Protein AF-A0A1Q3JAQ7-F1 (afdb_monomer_lite)

Radius of gyration: 23.06 Å; chains: 1; bounding box: 50×35×58 Å

Structure (mmCIF, N/CA/C/O backbone):
data_AF-A0A1Q3JAQ7-F1
#
_entry.id   AF-A0A1Q3JAQ7-F1
#
loop_
_atom_site.group_PDB
_atom_site.id
_atom_site.type_symbol
_atom_site.label_atom_id
_atom_site.label_alt_id
_atom_site.label_comp_id
_atom_site.label_asym_id
_atom_site.label_entity_id
_atom_site.label_seq_id
_atom_site.pdbx_PDB_ins_code
_atom_site.Cartn_x
_atom_site.Cartn_y
_atom_site.Cartn_z
_atom_site.occupancy
_atom_site.B_iso_or_equiv
_atom_site.auth_seq_id
_atom_site.auth_comp_id
_atom_site.auth_asym_id
_atom_site.auth_atom_id
_atom_site.pdbx_PDB_model_num
ATOM 1 N N . MET A 1 1 ? 9.899 -13.085 -34.367 1.00 44.88 1 MET A N 1
ATOM 2 C CA . MET A 1 1 ? 10.134 -13.928 -33.174 1.00 44.88 1 MET A CA 1
ATOM 3 C C . MET A 1 1 ? 11.023 -15.126 -33.539 1.00 44.88 1 MET A C 1
ATOM 5 O O . MET A 1 1 ? 10.592 -16.255 -33.398 1.00 44.88 1 MET A O 1
ATOM 9 N N . VAL A 1 2 ? 12.237 -14.890 -34.069 1.00 47.84 2 VAL A N 1
ATOM 10 C CA . VAL A 1 2 ? 13.209 -15.965 -34.414 1.00 47.84 2 VAL A CA 1
ATOM 11 C C . VAL A 1 2 ? 14.675 -15.534 -34.204 1.00 47.84 2 VAL A C 1
ATOM 13 O O . VAL A 1 2 ? 15.523 -16.384 -33.979 1.00 47.84 2 VAL A O 1
ATOM 16 N N . ALA A 1 3 ? 15.007 -14.237 -34.157 1.00 47.94 3 ALA A N 1
ATOM 17 C CA . ALA A 1 3 ? 16.412 -13.812 -34.044 1.00 47.94 3 ALA A CA 1
ATOM 18 C C . ALA A 1 3 ? 17.091 -14.096 -32.680 1.00 47.94 3 ALA A C 1
ATOM 20 O O . ALA A 1 3 ? 18.304 -13.972 -32.574 1.00 47.94 3 ALA A O 1
ATOM 21 N N . GLY A 1 4 ? 16.338 -14.464 -31.636 1.00 48.59 4 GLY A N 1
ATOM 22 C CA . GLY A 1 4 ? 16.856 -14.510 -30.260 1.00 48.59 4 GLY A CA 1
ATOM 23 C C . GLY A 1 4 ? 17.236 -15.885 -29.706 1.00 48.59 4 GLY A C 1
ATOM 24 O O . GLY A 1 4 ? 17.819 -15.941 -28.632 1.00 48.59 4 GLY A O 1
ATOM 25 N N . ILE A 1 5 ? 16.911 -16.995 -30.377 1.00 52.22 5 ILE A N 1
ATOM 26 C CA . ILE A 1 5 ? 17.036 -18.334 -29.756 1.00 52.22 5 ILE A CA 1
ATOM 27 C C . ILE A 1 5 ? 18.411 -18.991 -30.005 1.00 52.22 5 ILE A C 1
ATOM 29 O O . ILE A 1 5 ? 18.721 -20.013 -29.405 1.00 52.22 5 ILE A O 1
ATOM 33 N N . ALA A 1 6 ? 19.290 -18.397 -30.818 1.00 54.12 6 ALA A N 1
ATOM 34 C CA . ALA A 1 6 ? 20.540 -19.056 -31.216 1.00 54.12 6 ALA A CA 1
ATOM 35 C C . ALA A 1 6 ? 21.838 -18.422 -30.698 1.00 54.12 6 ALA A C 1
ATOM 37 O O . ALA A 1 6 ? 22.905 -18.976 -30.961 1.00 54.12 6 ALA A O 1
ATOM 38 N N . VAL A 1 7 ? 21.811 -17.285 -29.998 1.00 54.16 7 VAL A N 1
ATOM 39 C CA . VAL A 1 7 ? 23.052 -16.523 -29.831 1.00 54.16 7 VAL A CA 1
ATOM 40 C C . VAL A 1 7 ? 23.633 -16.674 -28.428 1.00 54.16 7 VAL A C 1
ATOM 42 O O . VAL A 1 7 ? 23.190 -16.048 -27.469 1.00 54.16 7 VAL A O 1
ATOM 45 N N . LYS A 1 8 ? 24.676 -17.509 -28.328 1.00 58.06 8 LYS A N 1
ATOM 46 C CA . LYS A 1 8 ? 25.718 -17.421 -27.293 1.00 58.06 8 LYS A CA 1
ATOM 47 C C . LYS A 1 8 ? 26.468 -16.088 -27.469 1.00 58.06 8 LYS A C 1
ATOM 49 O O . LYS A 1 8 ? 27.626 -16.090 -27.875 1.00 58.06 8 LYS A O 1
ATOM 54 N N . LEU A 1 9 ? 25.789 -14.959 -27.262 1.00 57.84 9 LEU A N 1
ATOM 55 C CA . LEU A 1 9 ? 26.419 -13.640 -27.320 1.00 57.84 9 LEU A CA 1
ATOM 56 C C . LEU A 1 9 ? 27.243 -13.442 -26.051 1.00 57.84 9 LEU A C 1
ATOM 58 O O . LEU A 1 9 ? 26.731 -13.703 -24.955 1.00 57.84 9 LEU A O 1
ATOM 62 N N . PRO A 1 10 ? 28.494 -12.985 -26.171 1.00 66.56 10 PRO A N 1
ATOM 63 C CA . PRO A 1 10 ? 29.236 -12.513 -25.020 1.00 66.56 10 PRO A CA 1
ATOM 64 C C . PRO A 1 10 ? 28.526 -11.264 -24.449 1.00 66.56 10 PRO A C 1
ATOM 66 O O . PRO A 1 10 ? 27.789 -10.560 -25.149 1.00 66.56 10 PRO A O 1
ATOM 69 N N . LEU A 1 11 ? 28.630 -11.055 -23.130 1.00 65.81 11 LEU A N 1
ATOM 70 C CA . LEU A 1 11 ? 27.818 -10.067 -22.396 1.00 65.81 11 LEU A CA 1
ATOM 71 C C . LEU A 1 11 ? 27.933 -8.648 -22.985 1.00 65.81 11 LEU A C 1
ATOM 73 O O . LEU A 1 11 ? 26.958 -7.902 -22.997 1.00 65.81 11 LEU A O 1
ATOM 77 N N . ASP A 1 12 ? 29.098 -8.291 -23.512 1.00 72.94 12 ASP A N 1
ATOM 78 C CA . ASP A 1 12 ? 29.403 -7.028 -24.187 1.00 72.94 12 ASP A CA 1
ATOM 79 C C . ASP A 1 12 ? 28.537 -6.771 -25.431 1.00 72.94 12 ASP A C 1
ATOM 81 O O . ASP A 1 12 ? 28.032 -5.661 -25.627 1.00 72.94 12 ASP A O 1
ATOM 85 N N . GLU A 1 13 ? 28.291 -7.796 -26.241 1.00 68.75 13 GLU A N 1
ATOM 86 C CA . GLU A 1 13 ? 27.507 -7.676 -27.473 1.00 68.75 13 GLU A CA 1
ATOM 87 C C . GLU A 1 13 ? 25.996 -7.599 -27.171 1.00 68.75 13 GLU A C 1
ATOM 89 O O . GLU A 1 13 ? 25.231 -6.912 -27.857 1.00 68.75 13 GLU A O 1
ATOM 94 N N . PHE A 1 14 ? 25.566 -8.198 -26.055 1.00 70.50 14 PHE A N 1
ATOM 95 C CA . PHE A 1 14 ? 24.215 -8.042 -25.512 1.00 70.50 14 PHE A CA 1
ATOM 96 C C . PHE A 1 14 ? 23.955 -6.611 -25.004 1.00 70.50 14 PHE A C 1
ATOM 98 O O . PHE A 1 14 ? 22.935 -6.004 -25.350 1.00 70.50 14 PHE A O 1
ATOM 105 N N . PHE A 1 15 ? 24.884 -6.033 -24.234 1.00 76.44 15 PHE A N 1
ATOM 106 C CA . PHE A 1 15 ? 24.753 -4.666 -23.707 1.00 76.44 15 PHE A CA 1
ATOM 107 C C . PHE A 1 15 ? 24.802 -3.580 -24.787 1.00 76.44 15 PHE A C 1
ATOM 109 O O . PHE A 1 15 ? 24.231 -2.511 -24.595 1.00 76.44 15 PHE A O 1
ATOM 116 N N . THR A 1 16 ? 25.448 -3.831 -25.922 1.00 76.44 16 THR A N 1
ATOM 117 C CA . THR A 1 16 ? 25.558 -2.852 -27.016 1.00 76.44 16 THR A CA 1
ATOM 118 C C . THR A 1 16 ? 24.448 -2.986 -28.055 1.00 76.44 16 THR A C 1
ATOM 120 O O . THR A 1 16 ? 24.049 -1.986 -28.646 1.00 76.44 16 THR A O 1
ATOM 123 N N . THR A 1 17 ? 23.892 -4.186 -28.242 1.00 75.88 17 THR A N 1
ATOM 124 C CA . THR A 1 17 ? 22.915 -4.448 -29.313 1.00 75.88 17 THR A CA 1
ATOM 125 C C . THR A 1 17 ? 21.478 -4.549 -28.800 1.00 75.88 17 THR A C 1
ATOM 127 O O . THR A 1 17 ? 20.547 -4.095 -29.464 1.00 75.88 17 THR A O 1
ATOM 130 N N . VAL A 1 18 ? 21.271 -5.125 -27.611 1.00 75.94 18 VAL A N 1
ATOM 131 C CA . VAL A 1 18 ? 19.929 -5.408 -27.068 1.00 75.94 18 VAL A CA 1
ATOM 132 C C . VAL A 1 18 ? 19.470 -4.325 -26.096 1.00 75.94 18 VAL A C 1
ATOM 134 O O . VAL A 1 18 ? 18.303 -3.933 -26.107 1.00 75.94 18 VAL A O 1
ATOM 137 N N . VAL A 1 19 ? 20.375 -3.809 -25.264 1.00 76.00 19 VAL A N 1
ATOM 138 C CA . VAL A 1 19 ? 20.017 -2.846 -24.211 1.00 76.00 19 VAL A CA 1
ATOM 139 C C . VAL A 1 19 ? 19.636 -1.462 -24.752 1.00 76.00 19 VAL A C 1
ATOM 141 O O . VAL A 1 19 ? 18.628 -0.945 -24.277 1.00 76.00 19 VAL A O 1
ATOM 144 N N . PRO A 1 20 ? 20.311 -0.853 -25.750 1.00 85.06 20 PRO A N 1
ATOM 145 C CA . PRO A 1 20 ? 19.926 0.475 -26.238 1.00 85.06 20 PRO A CA 1
ATOM 146 C C . PRO A 1 20 ? 18.492 0.570 -26.791 1.00 85.06 20 PRO A C 1
ATOM 148 O O . PRO A 1 20 ? 17.782 1.496 -26.395 1.00 85.06 20 PRO A O 1
ATOM 151 N N . PRO A 1 21 ? 17.994 -0.370 -27.625 1.00 85.38 21 PRO A N 1
ATOM 152 C CA . PRO A 1 21 ? 16.600 -0.328 -28.071 1.00 85.38 21 PRO A CA 1
ATOM 153 C C . PRO A 1 21 ? 15.597 -0.720 -26.970 1.00 85.38 21 PRO A C 1
ATOM 155 O O . PRO A 1 21 ? 14.444 -0.297 -27.025 1.00 85.38 21 PRO A O 1
ATOM 158 N N . ALA A 1 22 ? 16.012 -1.490 -25.956 1.00 82.25 22 ALA A N 1
ATOM 159 C CA . ALA A 1 22 ? 15.162 -1.882 -24.826 1.00 82.25 22 ALA A CA 1
ATOM 160 C C . ALA A 1 22 ? 15.176 -0.880 -23.651 1.00 82.25 22 ALA A C 1
ATOM 162 O O . ALA A 1 22 ? 14.286 -0.915 -22.799 1.00 82.25 22 ALA A O 1
ATOM 163 N N . ALA A 1 23 ? 16.142 0.040 -23.605 1.00 83.19 23 ALA A N 1
ATOM 164 C CA . ALA A 1 23 ? 16.294 1.065 -22.575 1.00 83.19 23 ALA A CA 1
ATOM 165 C C . ALA A 1 23 ? 14.997 1.829 -22.237 1.00 83.19 23 ALA A C 1
ATOM 167 O O . ALA A 1 23 ? 14.692 1.942 -21.046 1.00 83.19 23 ALA A O 1
ATOM 168 N N . PRO A 1 24 ? 14.180 2.305 -23.205 1.00 87.19 24 PRO A N 1
ATOM 169 C CA . PRO A 1 24 ? 12.930 2.991 -22.871 1.00 87.19 24 PRO A CA 1
ATOM 170 C C . PRO A 1 24 ? 11.940 2.099 -22.108 1.00 87.19 24 PRO A C 1
ATOM 172 O O . PRO A 1 24 ? 11.240 2.594 -21.227 1.00 87.19 24 PRO A O 1
ATOM 175 N N . ILE A 1 25 ? 11.910 0.790 -22.384 1.00 88.06 25 ILE A N 1
ATOM 176 C CA . ILE A 1 25 ? 11.042 -0.167 -21.680 1.00 88.06 25 ILE A CA 1
ATOM 177 C C . ILE A 1 25 ? 11.523 -0.347 -20.241 1.00 88.06 25 ILE A C 1
ATOM 179 O O . ILE A 1 25 ? 10.707 -0.320 -19.320 1.00 88.06 25 ILE A O 1
ATOM 183 N N . PHE A 1 26 ? 12.833 -0.478 -20.020 1.00 83.81 26 PHE A N 1
ATOM 184 C CA . PHE A 1 26 ? 13.394 -0.581 -18.671 1.00 83.81 26 PHE A CA 1
ATOM 185 C C . PHE A 1 26 ? 13.138 0.682 -17.848 1.00 83.81 26 PHE A C 1
ATOM 187 O O . PHE A 1 26 ? 12.651 0.590 -16.722 1.00 83.81 26 PHE A O 1
ATOM 194 N N . ILE A 1 27 ? 13.387 1.861 -18.423 1.00 86.94 27 ILE A N 1
ATOM 195 C CA . ILE A 1 27 ? 13.123 3.148 -17.766 1.00 86.94 27 ILE A CA 1
ATOM 196 C C . ILE A 1 27 ? 11.634 3.275 -17.426 1.00 86.94 27 ILE A C 1
ATOM 198 O O . ILE A 1 27 ? 11.283 3.650 -16.306 1.00 86.94 27 ILE A O 1
ATOM 202 N N . TRP A 1 28 ? 10.748 2.932 -18.366 1.00 88.00 28 TRP A N 1
ATOM 203 C CA . TRP A 1 28 ? 9.308 2.948 -18.126 1.00 88.00 28 TRP A CA 1
ATOM 204 C C . TRP A 1 28 ? 8.905 1.975 -17.015 1.00 88.00 28 TRP A C 1
ATOM 206 O O . TRP A 1 28 ? 8.150 2.368 -16.133 1.00 88.00 28 TRP A O 1
ATOM 216 N N . SER A 1 29 ? 9.457 0.760 -17.007 1.00 85.06 29 SER A N 1
ATOM 217 C CA . SER A 1 29 ? 9.147 -0.281 -16.017 1.00 85.06 29 SER A CA 1
ATOM 218 C C . SER A 1 29 ? 9.591 0.111 -14.610 1.00 85.06 29 SER A C 1
ATOM 220 O O . SER A 1 29 ? 8.832 -0.051 -13.661 1.00 85.06 29 SER A O 1
ATOM 222 N N . VAL A 1 30 ? 10.791 0.681 -14.464 1.00 86.06 30 VAL A N 1
ATOM 223 C CA . VAL A 1 30 ? 11.290 1.190 -13.175 1.00 86.06 30 VAL A CA 1
ATOM 224 C C . VAL A 1 30 ? 10.415 2.340 -12.682 1.00 86.06 30 VAL A C 1
ATOM 226 O O . VAL A 1 30 ? 10.015 2.364 -11.520 1.00 86.06 30 VAL A O 1
ATOM 229 N N . ARG A 1 31 ? 10.069 3.282 -13.565 1.00 86.44 31 ARG A N 1
ATOM 230 C CA . ARG A 1 31 ? 9.180 4.398 -13.221 1.00 86.44 31 ARG A CA 1
ATOM 231 C C . ARG A 1 31 ? 7.790 3.908 -12.818 1.00 86.44 31 ARG A C 1
ATOM 233 O O . ARG A 1 31 ? 7.212 4.433 -11.872 1.00 86.44 31 ARG A O 1
ATOM 240 N N . GLU A 1 32 ? 7.264 2.915 -13.525 1.00 84.19 32 GLU A N 1
ATOM 241 C CA . GLU A 1 32 ? 5.983 2.288 -13.216 1.00 84.19 32 GLU A CA 1
ATOM 242 C C . GLU A 1 32 ? 6.025 1.591 -11.856 1.00 84.19 32 GLU A C 1
ATOM 244 O O . GLU A 1 32 ? 5.135 1.799 -11.038 1.00 84.19 32 GLU A O 1
ATOM 249 N N . PHE A 1 33 ? 7.090 0.837 -11.584 1.00 81.38 33 PHE A N 1
ATOM 250 C CA . PHE A 1 33 ? 7.311 0.177 -10.303 1.00 81.38 33 PHE A CA 1
ATOM 251 C C . PHE A 1 33 ? 7.351 1.179 -9.145 1.00 81.3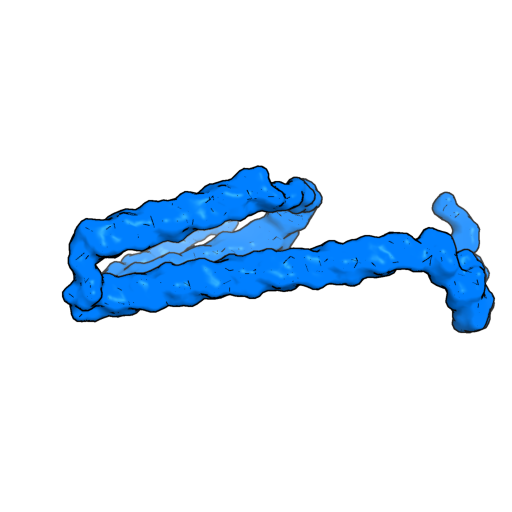8 33 PHE A C 1
ATOM 253 O O . PHE A 1 33 ? 6.646 1.002 -8.154 1.00 81.38 33 PHE A O 1
ATOM 260 N N . LEU A 1 34 ? 8.114 2.268 -9.286 1.00 81.38 34 LEU A N 1
ATOM 261 C CA . LEU A 1 34 ? 8.168 3.326 -8.275 1.00 81.38 34 LEU A CA 1
ATOM 262 C C . LEU A 1 34 ? 6.797 3.981 -8.076 1.00 81.38 34 LEU A C 1
ATOM 264 O O . LEU A 1 34 ? 6.362 4.143 -6.940 1.00 81.38 34 LEU A O 1
ATOM 268 N N . ARG A 1 35 ? 6.067 4.269 -9.162 1.00 82.06 35 ARG A N 1
ATOM 269 C CA . ARG A 1 35 ? 4.711 4.828 -9.081 1.00 82.06 35 ARG A CA 1
ATOM 270 C C . ARG A 1 35 ? 3.751 3.892 -8.351 1.00 82.06 35 ARG A C 1
ATOM 272 O O . ARG A 1 35 ? 2.955 4.354 -7.536 1.00 82.06 35 ARG A O 1
ATOM 279 N N . GLN A 1 36 ? 3.808 2.594 -8.638 1.00 79.19 36 GLN A N 1
ATOM 280 C CA . GLN A 1 36 ? 2.973 1.592 -7.977 1.00 79.19 36 GLN A CA 1
ATOM 281 C C . GLN A 1 36 ? 3.331 1.445 -6.497 1.00 79.19 36 GLN A C 1
ATOM 283 O O . GLN A 1 36 ? 2.424 1.383 -5.669 1.00 79.19 36 GLN A O 1
ATOM 288 N N . ARG A 1 37 ? 4.624 1.471 -6.154 1.00 81.69 37 ARG A N 1
ATOM 289 C CA . ARG A 1 37 ? 5.100 1.457 -4.766 1.00 81.69 37 ARG A CA 1
ATOM 290 C C . ARG A 1 37 ? 4.609 2.676 -3.989 1.00 81.69 37 ARG A C 1
ATOM 292 O O . ARG A 1 37 ? 3.963 2.508 -2.964 1.00 81.69 37 ARG A O 1
ATOM 299 N N . ASP A 1 38 ? 4.822 3.883 -4.508 1.00 81.25 38 ASP A N 1
ATOM 300 C CA . ASP A 1 38 ? 4.383 5.115 -3.839 1.00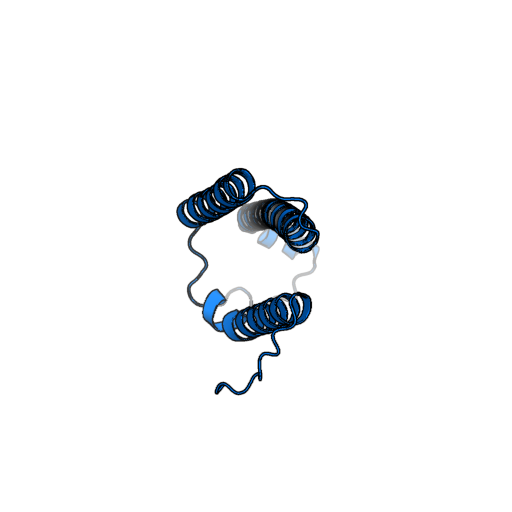 81.25 38 ASP A CA 1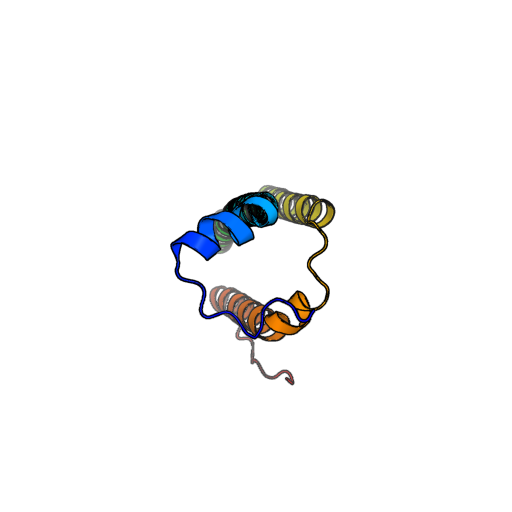
ATOM 301 C C . ASP A 1 38 ? 2.851 5.141 -3.676 1.00 81.25 38 ASP A C 1
ATOM 303 O O . ASP A 1 38 ? 2.309 5.588 -2.665 1.00 81.25 38 ASP A O 1
ATOM 307 N N . THR A 1 39 ? 2.133 4.596 -4.661 1.00 78.94 39 THR A N 1
ATOM 308 C CA . THR A 1 39 ? 0.679 4.419 -4.605 1.00 78.94 39 THR A CA 1
ATOM 309 C C . THR A 1 39 ? 0.279 3.424 -3.509 1.00 78.94 39 THR A C 1
ATOM 311 O O . THR A 1 39 ? -0.724 3.654 -2.828 1.00 78.94 39 THR A O 1
ATOM 314 N N . ALA A 1 40 ? 1.022 2.331 -3.321 1.00 81.56 40 ALA A N 1
ATOM 315 C CA . ALA A 1 40 ? 0.794 1.356 -2.254 1.00 81.56 40 ALA A CA 1
ATOM 316 C C . ALA A 1 40 ? 1.059 1.957 -0.863 1.00 81.56 40 ALA A C 1
ATOM 318 O O . ALA A 1 40 ? 0.215 1.808 0.019 1.00 81.56 40 ALA A O 1
ATOM 319 N N . ASP A 1 41 ? 2.147 2.713 -0.703 1.00 82.06 41 ASP A N 1
ATOM 320 C CA . ASP A 1 41 ? 2.504 3.381 0.555 1.00 82.06 41 ASP A CA 1
ATOM 321 C C . ASP A 1 41 ? 1.413 4.367 1.006 1.00 82.06 41 ASP A C 1
ATOM 323 O O . ASP A 1 41 ? 1.018 4.387 2.173 1.00 82.06 41 ASP A O 1
ATOM 327 N N . GLN A 1 42 ? 0.848 5.142 0.074 1.00 80.06 42 GLN A N 1
ATOM 328 C CA . GLN A 1 42 ? -0.273 6.041 0.380 1.00 80.06 42 GLN A CA 1
ATOM 329 C C . GLN A 1 42 ? -1.527 5.288 0.849 1.00 80.06 42 GLN A C 1
ATOM 331 O O . GLN A 1 42 ? -2.236 5.752 1.742 1.00 80.06 42 GLN A O 1
ATOM 336 N N . LEU A 1 43 ? -1.811 4.119 0.266 1.00 81.25 43 LEU A N 1
ATOM 337 C CA . LEU A 1 43 ? -2.957 3.303 0.674 1.00 81.25 43 LEU A CA 1
ATOM 338 C C . LEU A 1 43 ? -2.754 2.700 2.064 1.00 81.25 43 LEU A C 1
ATOM 340 O O . LEU A 1 43 ? -3.704 2.631 2.843 1.00 81.25 43 LEU A O 1
ATOM 344 N N . ASP A 1 44 ? -1.526 2.294 2.379 1.00 86.00 44 ASP A N 1
ATOM 345 C CA . ASP A 1 44 ? -1.170 1.817 3.711 1.00 86.00 44 ASP A CA 1
ATOM 346 C C . ASP A 1 44 ? -1.325 2.924 4.768 1.00 86.00 44 ASP A C 1
ATOM 348 O O . ASP A 1 44 ? -1.811 2.664 5.869 1.00 86.00 44 ASP A O 1
ATOM 352 N N . GLY A 1 45 ? -1.025 4.177 4.411 1.00 85.81 45 GLY A N 1
ATOM 353 C CA . GLY A 1 45 ? -1.318 5.351 5.240 1.00 85.81 45 GLY A CA 1
ATOM 354 C C . GLY A 1 45 ? -2.806 5.478 5.586 1.00 85.81 45 GLY A C 1
ATOM 355 O O . GLY A 1 45 ? -3.168 5.470 6.763 1.00 85.81 45 GLY A O 1
ATOM 356 N N . ILE A 1 46 ? -3.681 5.489 4.573 1.00 84.69 46 ILE A N 1
ATOM 357 C CA . ILE A 1 46 ? -5.144 5.558 4.771 1.00 84.69 46 ILE A CA 1
ATOM 358 C C . ILE A 1 46 ? -5.636 4.371 5.614 1.00 84.69 46 ILE A C 1
ATOM 360 O O . ILE A 1 46 ? -6.468 4.533 6.509 1.00 84.69 46 ILE A O 1
ATOM 364 N N . ARG A 1 47 ? -5.102 3.167 5.369 1.00 87.56 47 ARG A N 1
ATOM 365 C CA . ARG A 1 47 ? -5.423 1.970 6.158 1.00 87.56 47 ARG A CA 1
ATOM 366 C C . ARG A 1 47 ? -5.043 2.156 7.627 1.00 87.56 47 ARG A C 1
ATOM 368 O O . ARG A 1 47 ? -5.844 1.835 8.502 1.00 87.56 47 ARG A O 1
ATOM 375 N N . LYS A 1 48 ? -3.839 2.655 7.916 1.00 89.00 48 LYS A N 1
ATOM 376 C CA . LYS A 1 48 ? -3.364 2.913 9.286 1.00 89.00 48 LYS A CA 1
ATOM 377 C C . LYS A 1 48 ? -4.241 3.927 10.008 1.00 89.00 48 LYS A C 1
ATOM 379 O O . LYS A 1 48 ? -4.604 3.689 11.156 1.00 89.00 48 LYS A O 1
ATOM 384 N N . GLU A 1 49 ? -4.629 5.004 9.336 1.00 88.12 49 GLU A N 1
ATOM 385 C CA . GLU A 1 49 ? -5.541 6.005 9.897 1.00 88.12 49 GLU A CA 1
ATOM 386 C C . GLU A 1 49 ? -6.919 5.414 10.215 1.00 88.12 49 GLU A C 1
ATOM 388 O O . GLU A 1 49 ? -7.449 5.633 11.305 1.00 88.12 49 GLU A O 1
ATOM 393 N N . ALA A 1 50 ? -7.467 4.593 9.316 1.00 87.50 50 ALA A N 1
ATOM 394 C CA . ALA A 1 50 ? -8.724 3.892 9.557 1.00 87.50 50 ALA A CA 1
ATOM 395 C C . ALA A 1 50 ? -8.625 2.915 10.744 1.00 87.50 50 ALA A C 1
ATOM 397 O O . ALA A 1 50 ? -9.528 2.865 11.579 1.00 87.50 50 ALA A O 1
ATOM 398 N N . MET A 1 51 ? -7.514 2.180 10.870 1.00 88.00 51 MET A N 1
ATOM 399 C CA . MET A 1 51 ? -7.268 1.286 12.010 1.00 88.00 51 MET A CA 1
ATOM 400 C C . MET A 1 51 ? -7.095 2.055 13.328 1.00 88.00 51 MET A C 1
ATOM 402 O O . MET A 1 51 ? -7.552 1.594 14.372 1.00 88.00 51 MET A O 1
ATOM 406 N N . ALA A 1 52 ? -6.483 3.239 13.294 1.00 88.75 52 ALA A N 1
ATOM 407 C CA . ALA A 1 52 ? -6.379 4.106 14.464 1.00 88.75 52 ALA A CA 1
ATOM 408 C C . ALA A 1 52 ? -7.753 4.643 14.897 1.00 88.75 52 ALA A C 1
ATOM 410 O O . ALA A 1 52 ? -8.047 4.670 16.093 1.00 88.75 52 ALA A O 1
ATOM 411 N N . LEU A 1 53 ? -8.612 5.024 13.943 1.00 87.44 53 LEU A N 1
ATOM 412 C CA . LEU A 1 53 ? -9.991 5.420 14.237 1.00 87.44 53 LEU A CA 1
ATOM 413 C C . LEU A 1 53 ? -10.791 4.256 14.832 1.00 87.44 53 LEU A C 1
ATOM 415 O O . LEU A 1 53 ? -11.491 4.448 15.822 1.00 87.44 53 LEU A O 1
ATOM 419 N N . TRP A 1 54 ? -10.649 3.052 14.275 1.00 87.94 54 TRP A N 1
ATOM 420 C CA . TRP A 1 54 ? -11.281 1.838 14.794 1.00 87.94 54 TRP A CA 1
ATOM 421 C C . TRP A 1 54 ? -10.903 1.568 16.257 1.00 87.94 54 TRP A C 1
ATOM 423 O O . TRP A 1 54 ? -11.780 1.386 17.099 1.00 87.94 54 TRP A O 1
ATOM 433 N N . ALA A 1 55 ? -9.611 1.639 16.591 1.00 88.06 55 ALA A N 1
ATOM 434 C CA . ALA A 1 55 ? -9.144 1.466 17.966 1.00 88.06 55 ALA A CA 1
ATOM 435 C C . ALA A 1 55 ? -9.735 2.520 18.924 1.00 88.06 55 ALA A C 1
ATOM 437 O O . ALA A 1 55 ? -10.151 2.186 20.033 1.00 88.06 55 ALA A O 1
ATOM 438 N N . ARG A 1 56 ? -9.828 3.785 18.488 1.00 86.88 56 ARG A N 1
ATOM 439 C CA . ARG A 1 56 ? -10.473 4.859 19.267 1.00 86.88 56 ARG A CA 1
ATOM 440 C C . ARG A 1 56 ? -11.971 4.626 19.448 1.00 86.88 56 ARG A C 1
ATOM 442 O O . ARG A 1 56 ? -12.494 4.895 20.526 1.00 86.88 56 ARG A O 1
ATOM 449 N N . ALA A 1 57 ? -12.649 4.118 18.420 1.00 86.62 57 ALA A N 1
ATOM 450 C CA . ALA A 1 57 ? -14.072 3.807 18.472 1.00 86.62 57 ALA A CA 1
ATOM 451 C C . ALA A 1 57 ? -14.367 2.684 19.479 1.00 86.62 57 ALA A C 1
ATOM 453 O O . ALA A 1 57 ? -15.249 2.849 20.317 1.00 86.62 57 ALA A O 1
ATOM 454 N N . ILE A 1 58 ? -13.581 1.598 19.474 1.00 87.00 58 ILE A N 1
ATOM 455 C CA . ILE A 1 58 ? -13.703 0.516 20.469 1.00 87.00 58 ILE A CA 1
ATOM 456 C C . ILE A 1 58 ? -13.415 1.026 21.888 1.00 87.00 58 ILE A C 1
ATOM 458 O O . ILE A 1 58 ? -14.095 0.636 22.833 1.00 87.00 58 ILE A O 1
ATOM 462 N N . ALA A 1 59 ? -12.451 1.935 22.050 1.00 86.50 59 ALA A N 1
ATOM 463 C CA . ALA A 1 59 ? -12.142 2.549 23.342 1.00 86.50 59 ALA A CA 1
ATOM 464 C C . ALA A 1 59 ? -13.219 3.540 23.838 1.00 86.50 59 ALA A C 1
ATOM 466 O O . ALA A 1 59 ? -13.057 4.124 24.910 1.00 86.50 59 ALA A O 1
ATOM 467 N N . GLY A 1 60 ? -14.290 3.775 23.068 1.00 82.31 60 GLY A N 1
ATOM 468 C CA . GLY A 1 60 ? -15.333 4.754 23.390 1.00 82.31 60 GLY A CA 1
ATOM 469 C C . GLY A 1 60 ? -14.864 6.210 23.291 1.00 82.31 60 GLY A C 1
ATOM 470 O O . GLY A 1 60 ? -15.520 7.108 23.809 1.00 82.31 60 GLY A O 1
ATOM 471 N N . GLN A 1 61 ? -13.725 6.458 22.639 1.00 82.69 61 GLN A N 1
ATOM 472 C CA . GLN A 1 61 ? -13.083 7.771 22.510 1.00 82.69 61 GLN A CA 1
ATOM 473 C C . GLN A 1 61 ? -13.457 8.484 21.202 1.00 82.69 61 GLN A C 1
ATOM 475 O O . GLN A 1 61 ? -12.742 9.384 20.768 1.00 82.69 61 GLN A O 1
ATOM 480 N N . CYS A 1 62 ? -14.539 8.063 20.545 1.00 78.56 62 CYS A N 1
ATOM 481 C CA . CYS A 1 62 ? -15.001 8.652 19.295 1.00 78.56 62 CYS A CA 1
ATOM 482 C C . CYS A 1 62 ? -16.456 9.099 19.421 1.00 78.56 62 CYS A C 1
ATOM 484 O O . CYS A 1 62 ? -17.327 8.298 19.764 1.00 78.56 62 CYS A O 1
ATOM 486 N N . GLN A 1 63 ? -16.716 10.369 19.125 1.00 84.25 63 GLN A N 1
ATOM 487 C CA . GLN A 1 63 ? -18.068 10.912 19.041 1.00 84.25 63 GLN A CA 1
ATOM 488 C C . GLN A 1 63 ? -18.727 10.447 17.723 1.00 84.25 63 GLN A C 1
ATOM 490 O O . GLN A 1 63 ? -18.046 10.348 16.701 1.00 84.25 63 GLN A O 1
ATOM 495 N N . ASP A 1 64 ? -20.026 10.107 17.726 1.00 82.25 64 ASP A N 1
ATOM 496 C CA . ASP A 1 64 ? -20.696 9.474 16.562 1.00 82.25 64 ASP A CA 1
ATOM 497 C C . ASP A 1 64 ? -20.618 10.330 15.285 1.00 82.25 64 ASP A C 1
ATOM 499 O O . ASP A 1 64 ? -20.426 9.819 14.180 1.00 82.25 64 ASP A O 1
ATOM 503 N N . ASP A 1 65 ? -20.716 11.648 15.433 1.00 85.31 65 ASP A N 1
ATOM 504 C CA . ASP A 1 65 ? -20.593 12.625 14.355 1.00 85.31 65 ASP A CA 1
ATOM 505 C C . ASP A 1 65 ? -19.171 12.682 13.778 1.00 85.31 65 ASP A C 1
ATOM 507 O O . ASP A 1 65 ? -19.008 12.629 12.554 1.00 85.31 65 ASP A O 1
ATOM 511 N N . GLU A 1 66 ? -18.145 12.706 14.632 1.00 85.00 66 GLU A N 1
ATOM 512 C CA . GLU A 1 66 ? -16.737 12.665 14.223 1.00 85.00 66 GLU A CA 1
ATOM 513 C C . GLU A 1 66 ? -16.403 11.345 13.509 1.00 85.00 66 GLU A C 1
ATOM 515 O O . GLU A 1 66 ? -15.852 11.348 12.403 1.00 85.00 66 GLU A O 1
ATOM 520 N N . CYS A 1 67 ? -16.808 10.211 14.086 1.00 86.50 67 CYS A N 1
ATOM 521 C CA . CYS A 1 67 ? -16.591 8.888 13.503 1.00 86.50 67 CYS A CA 1
ATOM 522 C C . CYS A 1 67 ? -17.290 8.739 12.147 1.00 86.50 67 CYS A C 1
ATOM 524 O O . CYS A 1 67 ? -16.715 8.193 11.196 1.00 86.50 67 CYS A O 1
ATOM 526 N N . ARG A 1 68 ? -18.513 9.263 12.014 1.00 88.38 68 ARG A N 1
ATOM 527 C CA . ARG A 1 68 ? -19.263 9.260 10.754 1.00 88.38 68 ARG A CA 1
ATOM 528 C C . ARG A 1 68 ? -18.605 10.143 9.698 1.00 88.38 68 ARG A C 1
ATOM 530 O O . ARG A 1 68 ? -18.517 9.730 8.539 1.00 88.38 68 ARG A O 1
ATOM 537 N N . ALA A 1 69 ? -18.147 11.335 10.074 1.00 89.25 69 ALA A N 1
ATOM 538 C CA . ALA A 1 69 ? -17.448 12.242 9.170 1.00 89.25 69 ALA A CA 1
ATOM 539 C C . ALA A 1 69 ? -16.143 11.616 8.659 1.00 89.25 69 ALA A C 1
ATOM 541 O O . ALA A 1 69 ? -15.929 11.554 7.447 1.00 89.25 69 ALA A O 1
ATOM 542 N N . LYS A 1 70 ? -15.328 11.055 9.560 1.00 87.69 70 LYS A N 1
ATOM 543 C CA . LYS A 1 70 ? -14.071 10.379 9.211 1.00 87.69 70 LYS A CA 1
ATOM 544 C C . LYS A 1 70 ? -14.275 9.121 8.374 1.00 87.69 70 LYS A C 1
ATOM 546 O O . LYS A 1 70 ? -13.565 8.913 7.395 1.00 87.69 70 LYS A O 1
ATOM 551 N N . SER A 1 71 ? -15.305 8.332 8.668 1.00 87.25 71 SER A N 1
ATOM 552 C CA . SER A 1 71 ? -15.663 7.172 7.842 1.00 87.25 71 SER A CA 1
ATOM 553 C C . SER A 1 71 ? -16.000 7.572 6.403 1.00 87.25 71 SER A C 1
ATOM 555 O O . SER A 1 71 ? -15.574 6.911 5.456 1.00 87.25 71 SER A O 1
ATOM 557 N N . ARG A 1 72 ? -16.735 8.677 6.220 1.00 90.88 72 ARG A N 1
ATOM 558 C CA . ARG A 1 72 ? -17.041 9.222 4.887 1.00 90.88 72 ARG A CA 1
ATOM 559 C C . ARG A 1 72 ? -15.798 9.757 4.183 1.00 90.88 72 ARG A C 1
ATOM 561 O O . ARG A 1 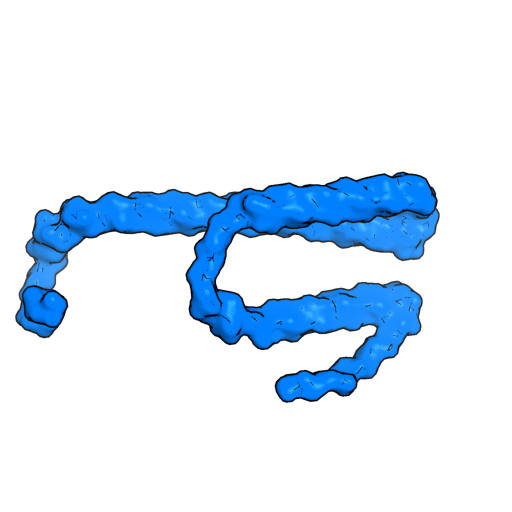72 ? -15.651 9.540 2.986 1.00 90.88 72 ARG A O 1
ATOM 568 N N . GLU A 1 73 ? -14.906 10.420 4.911 1.00 90.31 73 GLU A N 1
ATOM 569 C CA . GLU A 1 73 ? -13.627 10.903 4.380 1.00 90.31 73 GLU A CA 1
ATOM 570 C C . GLU A 1 73 ? -12.793 9.747 3.808 1.00 90.31 73 GLU A C 1
ATOM 572 O O . GLU A 1 73 ? -12.362 9.815 2.655 1.00 90.31 73 GLU A O 1
ATOM 577 N N . PHE A 1 74 ? -12.668 8.637 4.543 1.00 89.50 74 PHE A N 1
ATOM 578 C CA . PHE A 1 74 ? -11.973 7.444 4.053 1.00 89.50 74 PHE A CA 1
ATOM 579 C C . PHE A 1 74 ? -12.646 6.832 2.821 1.00 89.50 74 PHE A C 1
ATOM 581 O O . PHE A 1 74 ? -11.965 6.492 1.854 1.00 89.50 74 PHE A O 1
ATOM 588 N N . GLN A 1 75 ? -13.979 6.725 2.810 1.00 90.44 75 GLN A N 1
ATOM 589 C CA . GLN A 1 75 ? -14.712 6.222 1.641 1.00 90.44 75 GLN A CA 1
ATOM 590 C C . GLN A 1 75 ? -14.492 7.103 0.405 1.00 90.44 75 GLN A C 1
ATOM 592 O O . GLN A 1 75 ? -14.252 6.580 -0.684 1.00 90.44 75 GLN A O 1
ATOM 597 N N . ASN A 1 76 ? -14.502 8.427 0.576 1.00 90.81 76 ASN A N 1
ATOM 598 C CA . ASN A 1 76 ? -14.229 9.379 -0.499 1.00 90.81 76 ASN A CA 1
ATOM 599 C C . ASN A 1 76 ? -12.794 9.243 -1.020 1.00 90.81 76 ASN A C 1
ATOM 601 O O . ASN A 1 76 ? -12.590 9.209 -2.234 1.00 90.81 76 ASN A O 1
ATOM 605 N N . ALA A 1 77 ? -11.810 9.110 -0.127 1.00 86.75 77 ALA A N 1
ATOM 606 C CA . ALA A 1 77 ? -10.412 8.905 -0.502 1.00 86.75 77 ALA A CA 1
ATOM 607 C C . ALA A 1 77 ? -10.218 7.594 -1.288 1.00 86.75 77 ALA A C 1
ATOM 609 O O . ALA A 1 77 ? -9.560 7.577 -2.331 1.00 86.75 77 ALA A O 1
ATOM 610 N N . ILE A 1 78 ? -10.855 6.502 -0.847 1.00 86.94 78 ILE A N 1
ATOM 611 C CA . ILE A 1 78 ? -10.846 5.215 -1.558 1.00 86.94 78 ILE A CA 1
ATOM 612 C C . ILE A 1 78 ? -11.496 5.357 -2.940 1.00 86.94 78 ILE A C 1
ATOM 614 O O . ILE A 1 78 ? -10.951 4.862 -3.928 1.00 86.94 78 ILE A O 1
ATOM 618 N N . PHE A 1 79 ? -12.642 6.037 -3.031 1.00 87.12 79 PHE A N 1
ATOM 619 C CA . PHE A 1 79 ? -13.353 6.238 -4.293 1.00 87.12 79 PHE A CA 1
ATOM 620 C C . PHE A 1 79 ? -12.539 7.066 -5.293 1.00 87.12 79 PHE A C 1
ATOM 622 O O . PHE A 1 79 ? -12.360 6.635 -6.432 1.00 87.12 79 PHE A O 1
ATOM 629 N N . ALA A 1 80 ? -11.987 8.203 -4.863 1.00 85.69 80 ALA A N 1
ATOM 630 C CA . ALA A 1 80 ? -11.139 9.056 -5.696 1.00 85.69 80 ALA A CA 1
ATOM 631 C C . ALA A 1 80 ? -9.901 8.308 -6.220 1.00 85.69 80 ALA A C 1
ATOM 633 O O . ALA A 1 80 ? -9.440 8.531 -7.340 1.00 85.69 80 ALA A O 1
ATOM 634 N N . ARG A 1 81 ? -9.372 7.365 -5.435 1.00 78.94 81 ARG A N 1
ATOM 635 C CA . ARG A 1 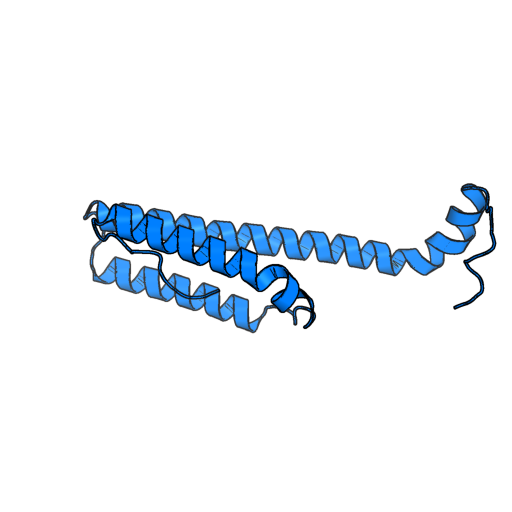81 ? -8.252 6.524 -5.862 1.00 78.94 81 ARG A CA 1
ATOM 636 C C . ARG A 1 81 ? -8.677 5.419 -6.826 1.00 78.94 81 ARG A C 1
ATOM 638 O O . ARG A 1 81 ? -7.944 5.119 -7.760 1.00 78.94 81 ARG A O 1
ATOM 645 N N . ARG A 1 82 ? -9.857 4.821 -6.640 1.00 81.06 82 ARG A N 1
ATOM 646 C CA . ARG A 1 82 ? -10.415 3.847 -7.595 1.00 81.06 82 ARG A CA 1
ATOM 647 C C . ARG A 1 82 ? -10.711 4.489 -8.948 1.00 81.06 82 ARG A C 1
ATOM 649 O O . ARG A 1 82 ? -10.438 3.866 -9.965 1.00 81.06 82 ARG A O 1
ATOM 656 N N . SER A 1 83 ? -11.215 5.724 -8.969 1.00 83.00 83 SER A N 1
ATOM 657 C CA . SER A 1 83 ? -11.530 6.433 -10.217 1.00 83.00 83 SER A CA 1
ATOM 658 C C . SER A 1 83 ? -10.291 6.857 -11.008 1.00 83.00 83 SER A C 1
ATOM 660 O O . SER A 1 83 ? -10.363 7.002 -12.224 1.00 83.00 83 SER A O 1
ATOM 662 N N . THR A 1 84 ? -9.154 7.035 -10.334 1.00 76.25 84 THR A N 1
ATOM 663 C CA . THR A 1 84 ? -7.875 7.428 -10.948 1.00 76.25 84 THR A CA 1
ATOM 664 C C . THR A 1 84 ? -6.913 6.258 -11.154 1.00 76.25 84 THR A C 1
ATOM 666 O O . THR A 1 84 ? -5.848 6.439 -11.746 1.00 76.25 84 THR A O 1
ATOM 669 N N . SER A 1 85 ? -7.265 5.055 -10.687 1.00 70.81 85 SER A N 1
ATOM 670 C CA . SER A 1 85 ? -6.401 3.884 -10.804 1.00 70.81 85 SER A CA 1
ATOM 671 C C . SER A 1 85 ? -6.286 3.448 -12.270 1.00 70.81 85 SER A C 1
ATOM 673 O O . SER A 1 85 ? -7.313 3.274 -12.931 1.00 70.81 85 SER A O 1
ATOM 675 N N . PRO A 1 86 ? -5.066 3.263 -12.803 1.00 67.12 86 PRO A N 1
ATOM 676 C CA . PRO A 1 86 ? -4.889 2.746 -14.152 1.00 67.12 86 PRO A CA 1
ATOM 677 C C . PRO A 1 86 ? -5.480 1.336 -14.264 1.00 67.12 86 PRO A C 1
ATOM 679 O O . PRO A 1 86 ? -5.487 0.576 -13.295 1.00 67.12 86 PRO A O 1
ATOM 682 N N . LEU A 1 87 ? -5.966 0.987 -15.459 1.00 66.25 87 LEU A N 1
ATOM 683 C CA . LEU A 1 87 ? -6.498 -0.344 -15.749 1.00 66.25 87 LEU A CA 1
ATOM 684 C C . LEU A 1 87 ? -5.445 -1.406 -15.419 1.00 66.25 87 LEU A C 1
ATOM 686 O O . LEU A 1 87 ? -4.432 -1.536 -16.107 1.00 66.25 87 LEU A O 1
ATOM 690 N N . ILE A 1 88 ? -5.702 -2.161 -14.353 1.00 70.56 88 ILE A N 1
ATOM 691 C CA . ILE A 1 88 ? -4.952 -3.369 -14.033 1.00 70.56 88 ILE A CA 1
ATOM 692 C C . ILE A 1 88 ? -5.179 -4.342 -15.191 1.00 70.56 88 ILE A C 1
ATOM 694 O O . ILE A 1 88 ? -6.307 -4.495 -15.667 1.00 70.56 88 ILE A O 1
ATOM 698 N N . PHE A 1 89 ? -4.117 -4.996 -15.665 1.00 75.88 89 PHE A N 1
ATOM 699 C CA . PHE A 1 89 ? -4.270 -5.993 -16.717 1.00 75.88 89 PHE A CA 1
ATOM 700 C C . PHE A 1 89 ? -5.285 -7.067 -16.288 1.00 75.88 89 PHE A C 1
ATOM 702 O O . PHE A 1 89 ? -5.224 -7.546 -15.152 1.00 75.88 89 PHE A O 1
ATOM 709 N N . PRO A 1 90 ? -6.195 -7.493 -17.181 1.00 77.75 90 PRO A N 1
ATOM 710 C CA . PRO A 1 90 ? -7.337 -8.332 -16.813 1.00 77.75 90 PRO A CA 1
ATOM 711 C C . PRO A 1 90 ? -6.950 -9.701 -16.236 1.00 77.75 90 PRO A C 1
ATOM 713 O O . PRO A 1 90 ? -7.758 -10.316 -15.551 1.00 77.75 90 PRO A O 1
ATOM 716 N N . PHE A 1 91 ? -5.721 -10.173 -16.465 1.00 81.56 91 PHE A N 1
ATOM 717 C CA . PHE A 1 91 ? -5.213 -11.437 -15.922 1.00 81.56 91 PHE A CA 1
ATOM 718 C C . PHE A 1 91 ? -4.674 -11.331 -14.486 1.00 81.56 91 PHE A C 1
ATOM 720 O O . PHE A 1 91 ? -4.507 -12.348 -13.824 1.00 81.56 91 PHE A O 1
ATOM 727 N N . VAL A 1 92 ? -4.384 -10.124 -13.992 1.00 83.00 92 VAL A N 1
ATOM 728 C CA . VAL A 1 92 ? -3.772 -9.935 -12.665 1.00 83.00 92 VAL A CA 1
ATOM 729 C C . VAL A 1 92 ? -4.791 -10.177 -11.555 1.00 83.00 92 VAL A C 1
ATOM 731 O O . VAL A 1 92 ? -4.462 -10.805 -10.556 1.00 83.00 92 VAL A O 1
ATOM 734 N N . TYR A 1 93 ? -6.033 -9.715 -11.735 1.00 80.75 93 TYR A N 1
ATOM 735 C CA . TYR A 1 93 ? -7.098 -9.932 -10.756 1.00 80.75 93 TYR A CA 1
ATOM 736 C C . TYR A 1 93 ? -7.378 -11.421 -10.506 1.00 80.75 93 TYR A C 1
ATOM 738 O O . TYR A 1 93 ? -7.242 -11.826 -9.358 1.00 80.75 93 TYR A O 1
ATOM 746 N N . PRO A 1 94 ? -7.688 -12.263 -11.516 1.00 86.38 94 PRO A N 1
ATOM 747 C CA . PRO A 1 94 ? -7.945 -13.682 -11.269 1.00 86.38 94 PRO A CA 1
ATOM 748 C C . PRO A 1 94 ? -6.725 -14.430 -10.715 1.00 86.38 94 PRO A C 1
ATOM 750 O O . PRO A 1 94 ? -6.910 -15.414 -10.018 1.00 86.38 94 PRO A O 1
ATOM 753 N N . LEU A 1 95 ? -5.495 -13.966 -10.975 1.00 88.38 95 LEU A N 1
ATOM 754 C CA . LEU A 1 95 ? -4.282 -14.569 -10.411 1.00 88.38 95 LEU A CA 1
ATOM 755 C C . LEU A 1 95 ? -4.129 -14.313 -8.904 1.00 88.38 95 LEU A C 1
ATOM 757 O O . LEU A 1 95 ? -3.593 -15.152 -8.192 1.00 88.38 95 LEU A O 1
ATOM 761 N N . LEU A 1 96 ? -4.538 -13.133 -8.434 1.00 87.19 96 LEU A N 1
ATOM 762 C CA . LEU A 1 96 ? -4.336 -12.698 -7.047 1.00 87.19 96 LEU A CA 1
ATOM 763 C C . LEU A 1 96 ? -5.608 -12.779 -6.200 1.00 87.19 96 LEU A C 1
ATOM 765 O O . LEU A 1 96 ? -5.549 -12.535 -4.997 1.00 87.19 96 LEU A O 1
ATOM 769 N N . ARG A 1 97 ? -6.752 -13.068 -6.825 1.00 88.19 97 ARG A N 1
ATOM 770 C CA . ARG A 1 97 ? -8.077 -12.986 -6.216 1.00 88.19 97 ARG A CA 1
ATOM 771 C C . ARG A 1 97 ? -8.169 -13.792 -4.930 1.00 88.19 97 ARG A C 1
ATOM 773 O O . ARG A 1 97 ? -8.494 -13.203 -3.909 1.00 88.19 97 ARG A O 1
ATOM 780 N N . ASP A 1 98 ? -7.841 -15.076 -4.988 1.00 89.50 98 ASP A N 1
ATOM 781 C CA . ASP A 1 98 ? -8.024 -16.003 -3.868 1.00 89.50 98 ASP A CA 1
ATOM 782 C C . ASP A 1 98 ? -7.253 -15.514 -2.636 1.00 89.50 98 ASP A C 1
ATOM 784 O O . ASP A 1 98 ? -7.815 -15.306 -1.568 1.00 89.50 98 ASP A O 1
ATOM 788 N N . THR A 1 99 ? -5.980 -15.156 -2.823 1.00 88.94 99 THR A N 1
ATOM 789 C CA . THR A 1 99 ? -5.136 -14.632 -1.741 1.00 88.94 99 THR A CA 1
ATOM 790 C C . THR A 1 99 ? -5.631 -13.288 -1.195 1.00 88.94 99 THR A C 1
ATOM 792 O O . THR A 1 99 ? -5.484 -13.009 -0.006 1.00 88.94 99 THR A O 1
ATOM 795 N N . LEU A 1 100 ? -6.190 -12.423 -2.047 1.00 85.62 100 LEU A N 1
ATOM 796 C CA . LEU A 1 100 ? -6.756 -11.141 -1.620 1.00 85.62 100 LEU A CA 1
ATOM 797 C C . LEU A 1 100 ? -8.073 -11.328 -0.851 1.00 85.62 100 LEU A C 1
ATOM 799 O O . LEU A 1 100 ? -8.314 -10.597 0.111 1.00 85.62 100 LEU A O 1
ATOM 803 N N . GLU A 1 101 ? -8.911 -12.281 -1.262 1.00 89.50 101 GLU A N 1
ATOM 804 C CA . GLU A 1 101 ? -10.158 -12.635 -0.578 1.00 89.50 101 GLU A CA 1
ATOM 805 C C . GLU A 1 101 ? -9.873 -13.289 0.781 1.00 89.50 101 GLU A C 1
ATOM 807 O O . GLU A 1 101 ? -10.466 -12.871 1.776 1.00 89.50 101 GLU A O 1
ATOM 812 N N . ASP A 1 102 ? -8.894 -14.192 0.865 1.00 90.56 102 ASP A N 1
ATOM 813 C CA . ASP A 1 102 ? -8.449 -14.801 2.125 1.00 90.56 102 ASP A CA 1
ATOM 814 C C . ASP A 1 102 ? -7.972 -13.742 3.126 1.00 90.56 102 ASP A C 1
ATOM 816 O O . ASP A 1 102 ? -8.475 -13.658 4.247 1.00 90.56 102 ASP A O 1
ATOM 820 N N . GLN A 1 103 ? -7.072 -12.847 2.701 1.00 87.69 103 GLN A N 1
ATOM 821 C CA . GLN A 1 103 ? -6.580 -11.757 3.552 1.00 87.69 103 GLN A CA 1
ATOM 822 C C . GLN A 1 103 ? -7.704 -10.822 4.017 1.00 87.69 103 GLN A C 1
ATOM 824 O O . GLN A 1 103 ? -7.670 -10.303 5.138 1.00 87.69 103 GLN A O 1
ATOM 829 N N . MET A 1 104 ? -8.696 -10.572 3.158 1.00 87.69 104 MET A N 1
ATOM 830 C CA . MET A 1 104 ? -9.858 -9.759 3.509 1.00 87.69 104 MET A CA 1
ATOM 831 C C . MET A 1 104 ? -10.725 -10.466 4.556 1.00 87.69 104 MET A C 1
ATOM 833 O O . MET A 1 104 ? -11.127 -9.829 5.532 1.00 87.69 104 MET A O 1
ATOM 837 N N . ASN A 1 105 ? -10.989 -11.759 4.370 1.00 89.81 105 ASN A N 1
ATOM 838 C CA . ASN A 1 105 ? -11.809 -12.566 5.268 1.00 89.81 105 ASN A CA 1
ATOM 839 C C . ASN A 1 105 ? -11.157 -12.705 6.646 1.00 89.81 105 ASN A C 1
ATOM 841 O O . ASN A 1 105 ?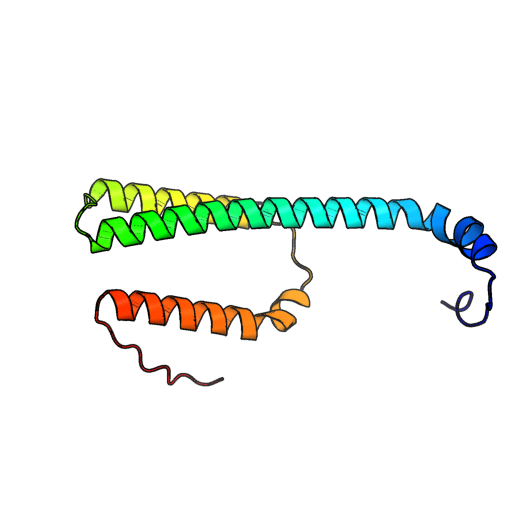 -11.807 -12.431 7.656 1.00 89.81 105 ASN A O 1
ATOM 845 N N . GLU A 1 106 ? -9.864 -13.034 6.699 1.00 89.12 106 GLU A N 1
ATOM 846 C CA . GLU A 1 106 ? -9.092 -13.094 7.945 1.00 89.12 106 GLU A CA 1
ATOM 847 C C . GLU A 1 106 ? -9.083 -11.741 8.663 1.00 89.12 106 GLU A C 1
ATOM 849 O O . GLU A 1 106 ? -9.338 -11.657 9.867 1.00 89.12 106 GLU A O 1
ATOM 854 N N . GLY A 1 107 ? -8.848 -10.658 7.916 1.00 86.19 107 GLY A N 1
ATOM 855 C CA . GLY A 1 107 ? -8.873 -9.304 8.454 1.00 86.19 107 GLY A CA 1
ATOM 856 C C . GLY A 1 107 ? -10.235 -8.933 9.042 1.00 86.19 107 GLY A C 1
ATOM 857 O O . GLY A 1 107 ? -10.294 -8.378 10.137 1.00 86.19 107 GLY A O 1
ATOM 858 N N . ALA A 1 108 ? -11.331 -9.250 8.351 1.00 87.88 108 ALA A N 1
ATOM 859 C CA . ALA A 1 108 ? -12.685 -8.977 8.826 1.00 87.88 108 ALA A CA 1
ATOM 860 C C . ALA A 1 108 ? -13.037 -9.806 10.069 1.00 87.88 108 ALA A C 1
ATOM 862 O O . ALA A 1 108 ? -13.552 -9.258 11.046 1.00 87.88 108 ALA A O 1
ATOM 863 N N . ALA A 1 109 ? -12.708 -11.100 10.064 1.00 88.25 109 ALA A N 1
ATOM 864 C CA . ALA A 1 109 ? -12.921 -11.990 11.200 1.00 88.25 109 ALA A CA 1
ATOM 865 C C . ALA A 1 109 ? -12.163 -11.507 12.445 1.00 88.25 109 ALA A C 1
ATOM 867 O O . ALA A 1 109 ? -12.746 -11.445 13.527 1.00 88.25 109 ALA A O 1
ATOM 868 N N . ALA A 1 110 ? -10.906 -11.074 12.292 1.00 88.31 110 ALA A N 1
ATOM 869 C CA . ALA A 1 110 ? -10.122 -10.510 13.389 1.00 88.31 110 ALA A CA 1
ATOM 870 C C . ALA A 1 110 ? -10.790 -9.266 14.004 1.00 88.31 110 ALA A C 1
ATOM 872 O O . ALA A 1 110 ? -10.869 -9.146 15.225 1.00 88.31 110 ALA A O 1
ATOM 873 N N . ARG A 1 111 ? -11.338 -8.364 13.179 1.00 86.06 111 ARG A N 1
ATOM 874 C CA . ARG A 1 111 ? -12.038 -7.158 13.665 1.00 86.06 111 ARG A CA 1
ATOM 875 C C . ARG A 1 111 ? -13.352 -7.469 14.366 1.00 86.06 111 ARG A C 1
ATOM 877 O O . ARG A 1 111 ? -13.693 -6.810 15.341 1.00 86.06 111 ARG A O 1
ATOM 884 N N . LEU A 1 112 ? -14.087 -8.465 13.888 1.00 87.69 112 LEU A N 1
ATOM 885 C CA . LEU A 1 112 ? -15.318 -8.908 14.538 1.00 87.69 112 LEU A CA 1
ATOM 886 C C . LEU A 1 112 ? -15.016 -9.574 15.886 1.00 87.69 112 LEU A C 1
ATOM 888 O O . LEU A 1 112 ? -15.692 -9.284 16.874 1.00 87.69 112 LEU A O 1
ATOM 892 N N . ALA A 1 113 ? -13.939 -10.357 15.963 1.00 88.12 113 ALA A N 1
ATOM 893 C CA . ALA A 1 113 ? -13.474 -10.944 17.214 1.00 88.12 113 ALA A CA 1
ATOM 894 C C . ALA A 1 113 ? -13.074 -9.878 18.254 1.00 88.12 113 ALA A C 1
ATOM 896 O O . ALA A 1 113 ? -13.388 -10.045 19.432 1.00 88.12 113 ALA A O 1
ATOM 897 N N . GLU A 1 114 ? -12.465 -8.757 17.837 1.00 86.38 114 GLU A N 1
ATOM 898 C CA . GLU A 1 114 ? -12.116 -7.628 18.726 1.00 86.38 114 GLU A CA 1
ATOM 899 C C . GLU A 1 114 ? -13.334 -7.029 19.456 1.00 86.38 114 GLU A C 1
ATOM 901 O O . GLU A 1 114 ? -13.191 -6.523 20.568 1.00 86.38 114 GLU A O 1
ATOM 906 N N . ILE A 1 115 ? -14.531 -7.114 18.867 1.00 86.62 115 ILE A N 1
ATOM 907 C CA . ILE A 1 115 ? -15.789 -6.633 19.466 1.00 86.62 115 ILE A CA 1
ATOM 908 C C . ILE A 1 115 ? -16.671 -7.768 20.014 1.00 86.62 115 ILE A C 1
ATOM 910 O O . ILE A 1 115 ? -17.830 -7.541 20.358 1.00 86.62 115 ILE A O 1
ATOM 914 N N . GLY A 1 116 ? -16.131 -8.989 20.115 1.00 84.25 116 GLY A N 1
ATOM 915 C CA . GLY A 1 116 ? -16.806 -10.151 20.704 1.00 84.25 116 GLY A CA 1
ATOM 916 C C . GLY A 1 116 ? -17.730 -10.927 19.758 1.00 84.25 116 GLY A C 1
ATOM 917 O O . GLY A 1 116 ? -18.502 -11.765 20.221 1.00 84.25 116 GLY A O 1
ATOM 918 N N . ILE A 1 117 ? -17.665 -10.678 18.448 1.00 83.31 117 ILE A N 1
ATOM 919 C CA . ILE A 1 117 ? -18.445 -11.394 17.431 1.00 83.31 117 ILE A CA 1
ATOM 920 C C . ILE A 1 117 ? -17.573 -12.495 16.819 1.00 83.31 117 ILE A C 1
ATOM 922 O O . ILE A 1 117 ? -16.594 -12.215 16.130 1.00 83.31 117 ILE A O 1
ATOM 926 N N . ILE A 1 118 ? -17.937 -13.759 17.042 1.00 76.31 118 ILE A N 1
ATOM 927 C CA . ILE A 1 118 ? -17.247 -14.905 16.437 1.00 76.31 118 ILE A CA 1
ATOM 928 C C . ILE A 1 118 ? -17.861 -15.180 15.062 1.00 76.31 118 ILE A C 1
ATOM 930 O O . ILE A 1 118 ? -19.044 -15.504 14.963 1.00 76.31 118 ILE A O 1
ATOM 934 N N . VAL A 1 119 ? -17.059 -15.062 14.002 1.00 69.25 119 VAL A N 1
ATOM 935 C CA . VAL A 1 119 ? -17.452 -15.474 12.648 1.00 69.25 119 VAL A CA 1
ATOM 936 C C . VAL A 1 119 ? -16.994 -16.906 12.421 1.00 69.25 119 VAL A C 1
ATOM 938 O O . VAL A 1 119 ? -15.802 -17.190 12.489 1.00 69.25 119 VAL A O 1
ATOM 941 N N . ASN A 1 120 ? -17.940 -17.805 12.152 1.00 62.50 120 ASN A N 1
ATOM 942 C CA . ASN A 1 120 ? -17.631 -19.165 11.726 1.00 62.50 120 ASN A CA 1
ATOM 943 C C . ASN A 1 120 ? -17.321 -19.127 10.219 1.00 62.50 120 ASN A C 1
ATOM 945 O O . ASN A 1 120 ? -18.187 -18.740 9.435 1.00 62.50 120 ASN A O 1
ATOM 949 N N . SER A 1 121 ? -16.090 -19.445 9.816 1.00 57.69 121 SER A N 1
ATOM 950 C CA . SER A 1 121 ? -15.593 -19.288 8.439 1.00 57.69 121 SER A CA 1
ATOM 951 C C . SER A 1 121 ? -16.063 -20.395 7.478 1.00 57.69 121 SER A C 1
ATOM 953 O O . SER A 1 121 ? -15.292 -20.842 6.634 1.00 57.69 121 SER A O 1
ATOM 955 N N . ASP A 1 122 ? -17.309 -20.854 7.602 1.00 55.62 122 ASP A N 1
ATOM 956 C CA . ASP A 1 122 ? -17.885 -21.858 6.703 1.00 55.62 122 ASP A CA 1
ATOM 957 C C . ASP A 1 122 ? -18.565 -21.158 5.513 1.00 55.62 122 ASP A C 1
ATOM 959 O O . ASP A 1 122 ? -19.739 -20.787 5.563 1.00 55.62 122 ASP A O 1
ATOM 963 N N . GLY A 1 123 ? -17.814 -20.964 4.427 1.00 45.66 123 GLY A N 1
ATOM 964 C CA . GLY A 1 123 ? -18.311 -20.516 3.122 1.00 45.66 123 GLY A CA 1
ATOM 965 C C . GLY A 1 123 ? -17.463 -21.123 1.994 1.00 45.66 123 GLY A C 1
ATOM 966 O O . GLY A 1 123 ? -16.253 -21.232 2.173 1.00 45.66 123 GLY A O 1
ATOM 967 N N . PRO A 1 124 ? -18.069 -21.590 0.882 1.00 46.38 124 PRO A N 1
ATOM 968 C CA . PRO A 1 124 ? -17.437 -22.523 -0.047 1.00 46.38 124 PRO A CA 1
ATOM 969 C C . PRO A 1 124 ? -16.375 -21.823 -0.900 1.00 46.38 124 PRO A C 1
ATOM 971 O O . PRO A 1 124 ? -16.620 -20.726 -1.405 1.00 46.38 124 PRO A O 1
ATOM 974 N N . GLY A 1 125 ? -15.224 -22.484 -1.041 1.00 42.59 125 GLY A N 1
ATOM 975 C CA . GLY A 1 125 ? -14.197 -22.137 -2.026 1.00 42.59 125 GLY A CA 1
ATOM 976 C C . GLY A 1 125 ? -14.633 -22.386 -3.464 1.00 42.59 125 GLY A C 1
ATOM 977 O O . GLY A 1 125 ? -15.615 -23.138 -3.680 1.00 42.59 125 GLY A O 1
#

pLDDT: mean 79.66, std 11.92, range [42.59, 90.88]

Sequence (125 aa):
MVAGIAVKLPLDEFFTTVVPPAAPIFIWSVREFLRQRDTADQLDGIRKEAMALWARAIAGQCQDDECRAKSREFQNAIFARRSTSPLIFPFVYPLLRDTLEDQMNEGAAARLAEIGIIVNSDGPG

Foldseek 3Di:
DPPPPDDPDDVVCCCVPPCVVCVVVVVVVVVVVVVVVVVVVVVVVLVVVVVVLLVCVLVVNDDPVRSVVSVVVSVVVVVVCVVPPPDDPPVVCVVCVVVVVVVVVVVVQVSCVSVPHHDDPDDDD

Secondary structure (DSSP, 8-state):
--TTSS----HHHHHHHTHHHHHHHHHHHHHHHHHHHHHHHHHHHHHHHHHHHHHHHHTT---HHHHHHHHHHHHHHHHHHHHH-----TTHHHHHHHHHHHHHHHHHHHHHHHTT---------